Protein AF-A0A7S0HF11-F1 (afdb_monomer_lite)

Radius of gyration: 18.58 Å; chains: 1; bounding box: 59×32×48 Å

Foldseek 3Di:
DDDPPPDDPVPPDFQALWAWDKDADPPCNCVVCVDDDDDRIDTDTDDDDDDDDPVVDDPPDPPDQWFAFRDQWDDDDQKTWTWGQGPVRGTDIDIDGCVVPPVVQPVVSNVDDHGHD

Organism: NCBI:txid3032

pLDDT: mean 73.96, std 15.62, range [29.95, 92.56]

InterPro domains:
  IPR015324 Ribosomal protein Rsm22-like [PF09243] (17-116)
  IPR052571 Mitochondrial RNA Methyltransferase [PTHR13184] (15-117)

Sequence (117 aa):
VLKAQESEEASLWPRACTTPQRINAPPFYRTLKQNLRLRPYVDWKFSYMAFCFKSMVKGFDDSVNWGRVISNPQKRKGHVILSLCNSDGETEKRIVAKSHGEEFGYRYARKSEWGEL

Structure (mmCIF, N/CA/C/O backbone):
data_AF-A0A7S0HF11-F1
#
_entry.id   AF-A0A7S0HF11-F1
#
loop_
_atom_site.group_PDB
_atom_site.id
_atom_site.type_symbol
_atom_site.label_atom_id
_atom_site.label_alt_id
_atom_site.label_comp_id
_atom_site.label_asym_id
_atom_site.label_entity_id
_atom_site.label_seq_id
_atom_site.pdbx_PDB_ins_code
_atom_site.Cartn_x
_atom_site.Cartn_y
_atom_site.Cartn_z
_atom_site.occupancy
_atom_site.B_iso_or_equiv
_atom_site.auth_seq_id
_atom_site.auth_comp_id
_atom_site.auth_asym_id
_atom_site.auth_atom_id
_atom_site.pdbx_PDB_model_num
ATOM 1 N N . VAL A 1 1 ? -33.895 13.165 4.721 1.00 36.25 1 VAL A N 1
ATOM 2 C CA . VAL A 1 1 ? -32.988 12.587 3.701 1.00 36.25 1 VAL A CA 1
ATOM 3 C C . VAL A 1 1 ? -31.860 13.582 3.471 1.00 36.25 1 VAL A C 1
ATOM 5 O O . VAL A 1 1 ? -31.992 14.456 2.630 1.00 36.25 1 VAL A O 1
ATOM 8 N N . LEU A 1 2 ? -30.808 13.534 4.291 1.00 32.62 2 LEU A N 1
ATOM 9 C CA . LEU A 1 2 ? -29.636 14.400 4.130 1.00 32.62 2 LEU A CA 1
ATOM 10 C C . LEU A 1 2 ? -28.564 13.583 3.407 1.00 32.62 2 LEU A C 1
ATOM 12 O O . LEU A 1 2 ? -28.004 12.647 3.973 1.00 32.62 2 LEU A O 1
ATOM 16 N N . LYS A 1 3 ? -28.354 13.885 2.124 1.00 29.95 3 LYS A N 1
ATOM 17 C CA . LYS A 1 3 ? -27.185 13.417 1.378 1.00 29.95 3 LYS A CA 1
ATOM 18 C C . LYS A 1 3 ? -25.971 14.137 1.961 1.00 29.95 3 LYS A C 1
ATOM 20 O O . LYS A 1 3 ? -25.903 15.358 1.890 1.00 29.95 3 LYS A O 1
ATOM 25 N N . ALA A 1 4 ? -25.036 13.384 2.531 1.00 37.66 4 ALA A N 1
ATOM 26 C CA . ALA A 1 4 ? -23.704 13.889 2.821 1.00 37.66 4 ALA A CA 1
ATOM 27 C C . ALA A 1 4 ? -23.014 14.210 1.483 1.00 37.66 4 ALA A C 1
ATOM 29 O O . ALA A 1 4 ? -22.643 13.307 0.733 1.00 37.66 4 ALA A O 1
ATOM 30 N N . GLN A 1 5 ? -22.916 15.499 1.155 1.00 34.81 5 GLN A N 1
ATOM 31 C CA . GLN A 1 5 ? -21.949 16.014 0.190 1.00 34.81 5 GLN A CA 1
ATOM 32 C C . GLN A 1 5 ? -20.587 16.004 0.883 1.00 34.81 5 GLN A C 1
ATOM 34 O O . GLN A 1 5 ? -20.236 16.930 1.599 1.00 34.81 5 GLN A O 1
ATOM 39 N N . GLU A 1 6 ? -19.850 14.913 0.713 1.00 37.69 6 GLU A N 1
ATOM 40 C CA . GLU A 1 6 ? -18.500 14.722 1.254 1.00 37.69 6 GLU A CA 1
ATOM 41 C C . GLU A 1 6 ? -1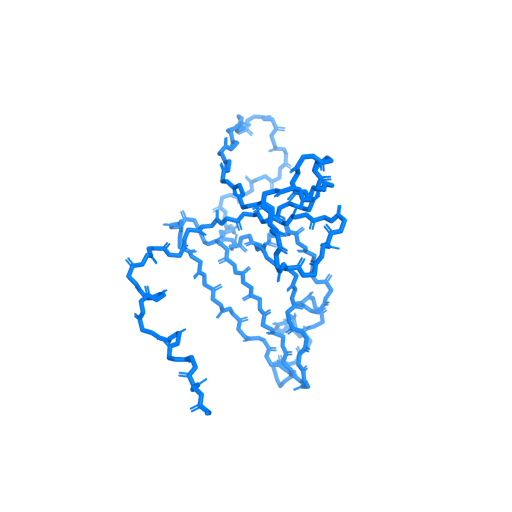7.509 14.542 0.088 1.00 37.69 6 GLU A C 1
ATOM 43 O O . GLU A 1 6 ? -16.715 13.605 0.069 1.00 37.69 6 GLU A O 1
ATOM 48 N N . SER A 1 7 ? -17.618 15.367 -0.965 1.00 40.56 7 SER A N 1
ATOM 49 C CA . SER A 1 7 ? -16.920 15.097 -2.235 1.00 40.56 7 SER A CA 1
ATOM 50 C C . SER A 1 7 ? -16.052 16.210 -2.820 1.00 40.56 7 SER A C 1
ATOM 52 O O . SER A 1 7 ? -15.444 15.952 -3.854 1.00 40.56 7 SER A O 1
ATOM 54 N N . GLU A 1 8 ? -15.910 17.385 -2.196 1.00 35.75 8 GLU A N 1
ATOM 55 C CA . GLU A 1 8 ? -15.087 18.465 -2.790 1.00 35.75 8 GLU A CA 1
ATOM 56 C C . GLU A 1 8 ? -13.962 19.016 -1.895 1.00 35.75 8 GLU A C 1
ATOM 58 O O . GLU A 1 8 ? -12.956 19.465 -2.425 1.00 35.75 8 GLU A O 1
ATOM 63 N N . GLU A 1 9 ? -14.003 18.874 -0.565 1.00 32.62 9 GLU A N 1
ATOM 64 C CA . GLU A 1 9 ? -12.879 19.317 0.296 1.00 32.62 9 GLU A CA 1
ATOM 65 C C . GLU A 1 9 ? -11.725 18.300 0.406 1.00 32.62 9 GLU A C 1
ATOM 67 O O . GLU A 1 9 ? -10.625 18.625 0.856 1.00 32.62 9 GLU A O 1
ATOM 72 N N . ALA A 1 10 ? -11.923 17.062 -0.058 1.00 43.69 10 ALA A N 1
ATOM 73 C CA . ALA A 1 10 ? -10.888 16.024 -0.047 1.00 43.69 10 ALA A CA 1
ATOM 74 C C . ALA A 1 10 ? -9.806 16.206 -1.137 1.00 43.69 10 ALA A C 1
ATOM 76 O O . ALA A 1 10 ? -8.890 15.383 -1.223 1.00 43.69 10 ALA A O 1
ATOM 77 N N . SER A 1 11 ? -9.914 17.233 -1.991 1.00 44.47 11 SER A N 1
ATOM 78 C CA . SER A 1 11 ? -8.991 17.497 -3.106 1.00 44.47 11 SER A CA 1
ATOM 79 C C . SER A 1 11 ? -7.902 18.534 -2.811 1.00 44.47 11 SER A C 1
ATOM 81 O O . SER A 1 11 ? -6.981 18.651 -3.612 1.00 44.47 11 SER A O 1
ATOM 83 N N . LEU A 1 12 ? -7.984 19.274 -1.698 1.00 42.78 12 LEU A N 1
ATOM 84 C CA . LEU A 1 12 ? -7.051 20.369 -1.372 1.00 42.78 12 LEU A CA 1
ATOM 85 C C . LEU A 1 12 ? -5.916 19.976 -0.418 1.00 42.78 12 LEU A C 1
ATOM 87 O O . LEU A 1 12 ? -4.974 20.742 -0.234 1.00 42.78 12 LEU A O 1
ATOM 91 N N . TRP A 1 13 ? -5.971 18.779 0.167 1.00 50.50 13 TRP A N 1
ATOM 92 C CA . 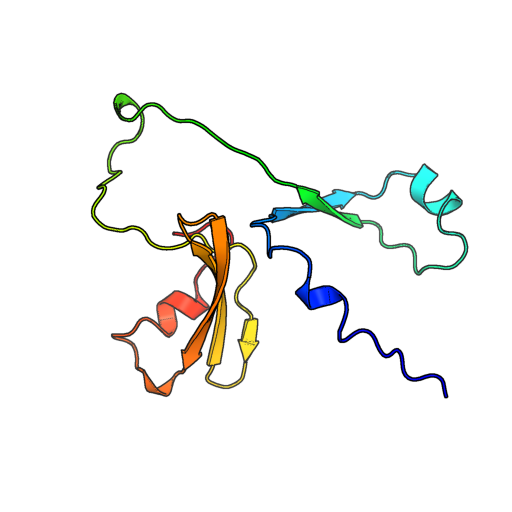TRP A 1 13 ? -4.853 18.241 0.936 1.00 50.50 13 TRP A CA 1
ATOM 93 C C . TRP A 1 13 ? -3.949 17.436 0.000 1.00 50.50 13 TRP A C 1
ATOM 95 O O . TRP A 1 13 ? -4.463 16.549 -0.694 1.00 50.50 13 TRP A O 1
ATOM 105 N N . PRO A 1 14 ? -2.623 17.685 -0.024 1.00 55.12 14 PRO A N 1
ATOM 106 C CA . PRO A 1 14 ? -1.709 16.815 -0.749 1.00 55.12 14 PRO A CA 1
ATOM 107 C C . PRO A 1 14 ? -1.942 15.385 -0.264 1.00 55.12 14 PRO A C 1
ATOM 109 O O . PRO A 1 14 ? -2.058 15.135 0.942 1.00 55.12 14 PRO A O 1
ATOM 112 N N . ARG A 1 15 ? -2.085 14.443 -1.202 1.00 67.56 15 ARG A N 1
ATOM 113 C CA . ARG A 1 15 ? -2.282 13.028 -0.875 1.00 67.56 15 ARG A CA 1
ATOM 114 C C . ARG A 1 15 ? -0.978 12.469 -0.319 1.00 67.56 15 ARG A C 1
ATOM 116 O O . ARG A 1 15 ? -0.214 11.824 -1.030 1.00 67.56 15 ARG A O 1
ATOM 123 N N . ALA A 1 16 ? -0.742 12.752 0.955 1.00 69.38 16 ALA A N 1
ATOM 124 C CA . ALA A 1 16 ? 0.431 12.310 1.673 1.00 69.38 16 ALA A CA 1
ATOM 125 C C . ALA A 1 16 ? 0.453 10.782 1.738 1.00 69.38 16 ALA A C 1
ATOM 127 O O . ALA A 1 16 ? -0.561 10.144 2.060 1.00 69.38 16 ALA A O 1
ATOM 128 N N . CYS A 1 17 ? 1.627 10.209 1.478 1.00 75.56 17 CYS A N 1
ATOM 129 C CA . CYS A 1 17 ? 1.884 8.794 1.678 1.00 75.56 17 CYS A CA 1
ATOM 130 C C . CYS A 1 17 ? 1.778 8.459 3.171 1.00 75.56 17 CYS A C 1
ATOM 132 O O . CYS A 1 17 ? 2.733 8.591 3.935 1.00 75.56 17 CYS A O 1
ATOM 134 N N . THR A 1 18 ? 0.582 8.063 3.602 1.00 78.06 18 THR A N 1
ATOM 135 C CA . THR A 1 18 ? 0.291 7.708 4.993 1.00 78.06 18 THR A CA 1
ATOM 136 C C . THR A 1 18 ? -0.031 6.235 5.095 1.00 78.06 18 THR A C 1
ATOM 138 O O . THR A 1 18 ? -0.838 5.701 4.337 1.00 78.06 18 THR A O 1
ATOM 141 N N . THR A 1 19 ? 0.575 5.574 6.072 1.00 74.88 19 THR A N 1
ATOM 142 C CA . THR A 1 19 ? 0.322 4.167 6.358 1.00 74.88 19 THR A CA 1
ATOM 143 C C . THR A 1 19 ? -0.638 4.053 7.539 1.00 74.88 19 THR A C 1
ATOM 145 O O . THR A 1 19 ? -0.291 4.495 8.642 1.00 74.88 19 THR A O 1
ATOM 148 N N . PRO A 1 20 ? -1.849 3.497 7.354 1.00 75.81 20 PRO A N 1
ATOM 149 C CA . PRO A 1 20 ? -2.744 3.232 8.466 1.00 75.81 20 PRO A CA 1
ATOM 150 C C . PRO A 1 20 ? -2.281 1.985 9.228 1.00 75.81 20 PRO A C 1
ATOM 152 O O . PRO A 1 20 ? -2.183 0.904 8.652 1.00 75.81 20 PRO A O 1
ATOM 155 N N . GLN A 1 21 ? -2.048 2.113 10.532 1.00 81.88 21 GLN A N 1
ATOM 156 C CA . GLN A 1 21 ? -1.816 0.978 11.418 1.00 81.88 21 GLN A CA 1
ATOM 157 C C . GLN A 1 21 ? -3.031 0.767 12.315 1.00 81.88 21 GLN A C 1
ATOM 159 O O . GLN A 1 21 ? -3.553 1.703 12.926 1.00 81.88 21 GLN A O 1
ATOM 164 N N . ARG A 1 22 ? -3.478 -0.486 12.407 1.00 84.06 22 ARG A N 1
ATOM 165 C CA . ARG A 1 22 ? -4.574 -0.874 13.288 1.00 84.06 22 ARG A CA 1
ATOM 166 C C . ARG A 1 22 ? -4.064 -1.040 14.713 1.00 84.06 22 ARG A C 1
ATOM 168 O O . ARG A 1 22 ? -3.241 -1.912 14.976 1.00 84.06 22 ARG A O 1
ATOM 175 N N . ILE A 1 23 ? -4.590 -0.232 15.626 1.00 86.12 23 ILE A N 1
ATOM 176 C CA . ILE A 1 23 ? -4.247 -0.263 17.049 1.00 86.12 23 ILE A CA 1
ATOM 177 C C . ILE A 1 23 ? -5.512 -0.579 17.845 1.00 86.12 23 ILE A C 1
ATOM 179 O O . ILE A 1 23 ? -6.611 -0.155 17.481 1.00 86.12 23 ILE A O 1
ATOM 183 N N . ASN A 1 24 ? -5.377 -1.329 18.93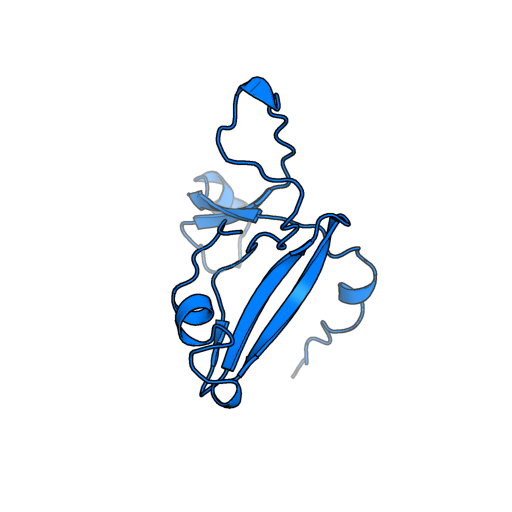8 1.00 85.94 24 ASN A N 1
ATOM 184 C CA . ASN A 1 24 ? -6.487 -1.555 19.859 1.00 85.94 24 ASN A CA 1
ATOM 185 C C . ASN A 1 24 ? -6.939 -0.229 20.480 1.00 85.94 24 ASN A C 1
ATOM 187 O O . ASN A 1 24 ? -6.124 0.560 20.959 1.00 85.94 24 ASN A O 1
ATOM 191 N N . ALA A 1 25 ? -8.247 0.016 20.472 1.00 81.75 25 ALA A N 1
ATOM 192 C CA . ALA A 1 25 ? -8.816 1.218 21.057 1.00 81.75 25 ALA A CA 1
ATOM 1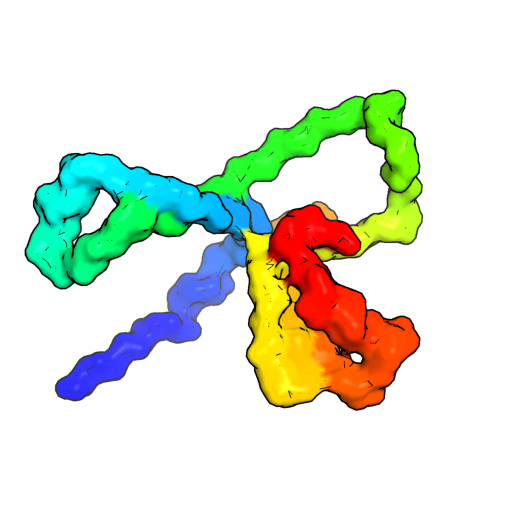93 C C . ALA A 1 25 ? -8.585 1.193 22.579 1.00 81.75 25 ALA A C 1
ATOM 195 O O . ALA A 1 25 ? -9.013 0.236 23.235 1.00 81.75 25 ALA A O 1
ATOM 196 N N . PRO A 1 26 ? -7.936 2.216 23.165 1.00 77.25 26 PRO A N 1
ATOM 197 C CA . PRO A 1 26 ? -7.722 2.240 24.602 1.00 77.25 26 PRO A CA 1
ATOM 198 C C . PRO A 1 26 ? -9.069 2.354 25.344 1.00 77.25 26 PRO A C 1
ATOM 200 O O . PRO A 1 26 ? -10.021 2.920 24.798 1.00 77.25 26 PRO A O 1
ATOM 203 N N . PRO A 1 27 ? -9.184 1.854 26.590 1.00 76.00 27 PRO A N 1
ATOM 204 C CA . PRO A 1 27 ? -10.464 1.778 27.305 1.00 76.00 27 PRO A CA 1
ATOM 205 C C . PRO A 1 27 ? -11.206 3.120 27.410 1.00 76.00 27 PRO A C 1
ATOM 207 O O . PRO A 1 27 ? -12.426 3.160 27.259 1.00 76.00 27 PRO A O 1
ATOM 210 N N . PHE A 1 28 ? -10.469 4.226 27.577 1.00 80.00 28 PHE A N 1
ATOM 211 C CA . PHE A 1 28 ? -11.027 5.582 27.676 1.00 80.00 28 PHE A CA 1
ATOM 212 C C . PHE A 1 28 ? -11.667 6.083 26.370 1.00 80.00 28 PHE A C 1
ATOM 214 O O . PHE A 1 28 ? -12.519 6.970 26.387 1.00 80.00 28 PHE A O 1
ATOM 221 N N . TYR A 1 29 ? -11.291 5.506 25.224 1.00 74.56 29 TYR A N 1
ATOM 222 C CA . TYR A 1 29 ? -11.808 5.898 23.913 1.00 74.56 29 TYR A CA 1
ATOM 223 C C . TYR A 1 29 ? -13.315 5.623 23.787 1.00 74.56 29 TYR A C 1
ATOM 225 O O . TYR A 1 29 ? -14.008 6.289 23.017 1.00 74.56 29 TYR A O 1
ATOM 233 N N . ARG A 1 30 ? -13.836 4.675 24.585 1.00 68.06 30 ARG A N 1
ATOM 234 C CA . ARG A 1 30 ? -15.271 4.368 24.669 1.00 68.06 30 ARG A CA 1
ATOM 235 C C . ARG A 1 30 ? -16.076 5.516 25.273 1.00 68.06 30 ARG A C 1
ATOM 237 O O . ARG A 1 30 ? -17.182 5.774 24.819 1.00 68.06 30 ARG A O 1
ATOM 244 N N . THR A 1 31 ? -15.505 6.219 26.250 1.00 73.56 31 THR A N 1
ATOM 245 C CA . THR A 1 31 ? -16.160 7.332 26.952 1.00 73.56 31 THR A CA 1
ATOM 246 C C . THR A 1 31 ? -16.223 8.592 26.087 1.00 73.56 31 THR A C 1
ATOM 248 O O . THR A 1 31 ? -17.196 9.337 26.154 1.00 73.56 31 THR A O 1
ATOM 251 N N . LEU A 1 32 ? -15.203 8.817 25.249 1.00 72.81 32 LEU A N 1
ATOM 252 C CA . LEU A 1 32 ? -15.101 10.006 24.394 1.00 72.81 32 LEU A CA 1
ATOM 253 C C . LEU A 1 32 ? -16.053 9.974 23.190 1.00 72.81 32 LEU A C 1
ATOM 255 O O . LEU A 1 32 ? -16.526 11.018 22.751 1.00 72.81 32 LEU A O 1
ATOM 259 N N . LYS A 1 33 ? -16.348 8.792 22.636 1.00 70.06 33 LYS A N 1
ATOM 260 C CA . LYS A 1 33 ? -17.247 8.644 21.480 1.00 70.06 33 LYS A CA 1
ATOM 261 C C . LYS A 1 33 ? -18.606 8.105 21.917 1.00 70.06 33 LYS A C 1
ATOM 263 O O . LYS A 1 33 ? -18.928 6.949 21.669 1.00 70.06 33 LYS A O 1
ATOM 268 N N . GLN A 1 34 ? -19.416 8.970 22.522 1.00 58.31 34 GLN A N 1
ATOM 269 C CA . GLN A 1 34 ? -20.698 8.609 23.144 1.00 58.31 34 GLN A CA 1
ATOM 270 C C . GLN A 1 34 ? -21.774 8.064 22.176 1.00 58.31 34 GLN A C 1
ATOM 272 O O . GLN A 1 34 ? -22.765 7.523 22.643 1.00 58.31 34 GLN A O 1
ATOM 277 N N . ASN A 1 35 ? -21.590 8.143 20.848 1.00 57.09 35 ASN A N 1
ATOM 278 C CA . ASN A 1 35 ? -22.627 7.787 19.859 1.00 57.09 35 ASN A CA 1
ATOM 279 C C . ASN A 1 35 ? -22.125 7.020 18.617 1.00 57.09 35 ASN A C 1
ATOM 281 O O . ASN A 1 35 ? -22.802 6.975 17.592 1.00 57.09 35 ASN A O 1
ATOM 285 N N . LEU A 1 36 ? -20.936 6.412 18.661 1.00 61.31 36 LEU A N 1
ATOM 286 C CA . LEU A 1 36 ? -20.398 5.640 17.532 1.00 61.31 36 LEU A CA 1
ATOM 287 C C . LEU A 1 36 ? -20.266 4.167 17.913 1.00 61.31 36 LEU A C 1
ATOM 289 O O . LEU A 1 36 ? -19.815 3.856 19.011 1.00 61.31 36 LEU A O 1
ATOM 293 N N . ARG A 1 37 ? -20.623 3.257 16.987 1.00 60.00 37 ARG A N 1
ATOM 294 C CA . ARG A 1 37 ? -20.371 1.810 17.124 1.00 60.00 37 ARG A CA 1
ATOM 295 C C . ARG A 1 37 ? -18.922 1.611 17.570 1.00 60.00 37 ARG A C 1
ATOM 297 O O . ARG A 1 37 ? -18.002 1.850 16.785 1.00 60.00 37 ARG A O 1
ATOM 304 N N . LEU A 1 38 ? -18.740 1.212 18.828 1.00 66.19 38 LEU A N 1
ATOM 305 C CA . LEU A 1 38 ? -17.432 1.045 19.446 1.00 66.19 38 LEU A CA 1
ATOM 306 C C . LEU A 1 38 ? -16.688 -0.063 18.708 1.00 66.19 38 LEU A C 1
ATOM 308 O O . LEU A 1 38 ? -16.967 -1.248 18.884 1.00 66.19 38 LEU A O 1
ATOM 312 N N . ARG A 1 39 ? -15.751 0.324 17.843 1.00 69.56 39 ARG A N 1
ATOM 313 C CA . ARG A 1 39 ? -14.812 -0.630 17.264 1.00 69.56 39 ARG A CA 1
ATOM 314 C C . ARG A 1 39 ? -13.750 -0.940 18.324 1.00 69.56 39 ARG A C 1
ATOM 316 O O . ARG A 1 39 ? -13.260 -0.007 18.959 1.00 69.56 39 ARG A O 1
ATOM 323 N N . PRO A 1 40 ? -13.361 -2.214 18.512 1.00 76.19 40 PRO A N 1
ATOM 324 C CA . PRO A 1 40 ? -12.275 -2.569 19.427 1.00 76.19 40 PRO A CA 1
ATOM 325 C C . PRO A 1 40 ? -10.909 -2.089 18.919 1.00 76.19 40 PRO A C 1
ATOM 327 O O . PRO A 1 40 ? -9.928 -2.143 19.652 1.00 76.19 40 PRO A O 1
ATOM 330 N N . TYR A 1 41 ? -10.848 -1.596 17.682 1.00 80.38 41 TYR A N 1
ATOM 331 C CA . TYR A 1 41 ? -9.659 -1.061 17.047 1.00 80.38 41 TYR A CA 1
ATOM 332 C C . TYR A 1 41 ? -9.929 0.308 16.419 1.00 80.38 41 TYR A C 1
ATOM 334 O O . TYR A 1 41 ? -11.050 0.611 15.998 1.00 80.38 41 TYR A O 1
ATOM 342 N N . VAL A 1 42 ? -8.874 1.108 16.314 1.00 80.31 42 VAL A N 1
ATOM 343 C CA . VAL A 1 42 ? -8.834 2.352 15.546 1.00 80.31 42 VAL A CA 1
ATOM 344 C C . VAL A 1 42 ? -7.674 2.246 14.565 1.00 80.31 42 VAL A C 1
ATOM 346 O O . VAL A 1 42 ? -6.587 1.804 14.930 1.00 80.31 42 VAL A O 1
ATOM 349 N N . ASP A 1 43 ? -7.905 2.645 13.319 1.00 81.25 43 ASP A N 1
ATOM 350 C CA . ASP A 1 43 ? -6.834 2.761 12.335 1.00 81.25 43 ASP A CA 1
ATOM 351 C C . ASP A 1 43 ? -6.220 4.167 12.485 1.00 81.25 43 ASP A C 1
ATOM 353 O O . ASP A 1 43 ? -6.887 5.174 12.231 1.00 81.25 43 ASP A O 1
ATOM 357 N N . TRP A 1 44 ? -4.980 4.247 12.969 1.00 79.25 44 TRP A N 1
ATOM 358 C CA . TRP A 1 44 ? -4.222 5.499 13.066 1.00 79.25 44 TRP A CA 1
ATOM 359 C C . TRP A 1 44 ? -3.361 5.668 11.824 1.00 79.25 44 TRP A C 1
ATOM 361 O O . TRP A 1 44 ? -2.698 4.730 11.392 1.00 79.25 44 TRP A O 1
ATOM 371 N N . LYS A 1 45 ? -3.373 6.866 11.241 1.00 79.62 45 LYS A N 1
ATOM 372 C CA . LYS A 1 45 ? -2.533 7.196 10.090 1.00 79.62 45 LYS A CA 1
ATOM 373 C C . LYS A 1 45 ? -1.204 7.728 10.602 1.00 79.62 45 LYS A C 1
ATOM 375 O O . LYS A 1 45 ? -1.182 8.765 11.257 1.00 79.62 45 LYS A O 1
ATOM 380 N N . PHE A 1 46 ? -0.125 7.025 10.287 1.00 76.62 46 PHE A N 1
ATOM 381 C CA . PHE A 1 46 ? 1.231 7.469 10.580 1.00 76.62 46 PHE A CA 1
ATOM 382 C C . PHE A 1 46 ? 1.962 7.815 9.285 1.00 76.62 46 PHE A C 1
ATOM 384 O O . PHE A 1 46 ? 1.691 7.245 8.225 1.00 76.62 46 PHE A O 1
ATOM 391 N N . SER A 1 47 ? 2.908 8.738 9.395 1.00 76.81 47 SER A N 1
ATOM 392 C CA . SER A 1 47 ? 3.923 9.023 8.387 1.00 76.81 47 SER A CA 1
ATOM 393 C C . SER A 1 47 ? 5.278 8.911 9.071 1.00 76.81 47 SER A C 1
ATOM 395 O O . SER A 1 47 ? 5.511 9.580 10.077 1.00 76.81 47 SER A O 1
ATOM 397 N N . TYR A 1 48 ? 6.156 8.062 8.553 1.00 75.81 48 TYR A N 1
ATOM 398 C CA . TYR A 1 48 ? 7.512 7.906 9.063 1.00 75.81 48 TYR A CA 1
ATOM 399 C C . TYR A 1 48 ? 8.507 8.031 7.914 1.00 75.81 48 TYR A C 1
ATOM 401 O O . TYR A 1 48 ? 8.203 7.681 6.775 1.00 75.81 48 TYR A O 1
ATOM 409 N N . MET A 1 49 ? 9.701 8.520 8.230 1.00 75.06 49 MET A N 1
ATOM 410 C CA . MET A 1 49 ? 10.831 8.559 7.313 1.00 75.06 49 MET A CA 1
ATOM 411 C C . MET A 1 49 ? 11.941 7.711 7.922 1.00 75.06 49 MET A C 1
ATOM 413 O O . MET A 1 49 ? 12.394 7.980 9.033 1.00 75.06 49 MET A O 1
ATOM 417 N N . ALA A 1 50 ? 12.333 6.656 7.218 1.00 78.31 50 ALA A N 1
ATOM 418 C CA . ALA A 1 50 ? 13.429 5.793 7.625 1.00 78.31 50 ALA A CA 1
ATOM 419 C C . ALA A 1 50 ? 14.628 6.069 6.718 1.00 78.31 50 ALA A C 1
ATOM 421 O O . ALA A 1 50 ? 14.513 5.998 5.496 1.00 78.31 50 ALA A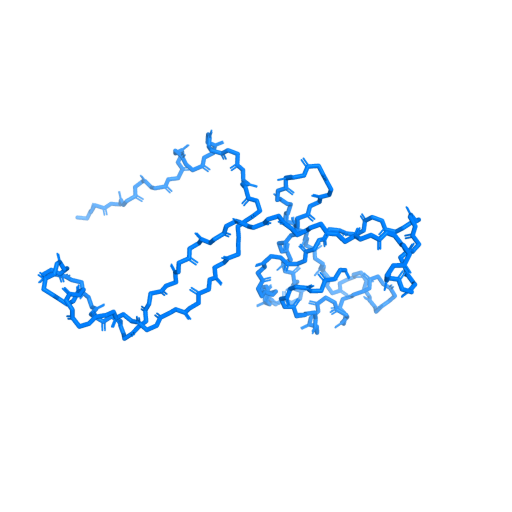 O 1
ATOM 422 N N . PHE A 1 51 ? 15.771 6.380 7.322 1.00 79.75 51 PHE A N 1
ATOM 423 C CA . PHE A 1 51 ? 17.036 6.520 6.614 1.00 79.75 51 PHE A CA 1
ATOM 424 C C . PHE A 1 51 ? 17.832 5.226 6.764 1.00 79.75 51 PHE A C 1
ATOM 426 O O . PHE A 1 51 ? 17.955 4.689 7.865 1.00 79.75 51 PHE A O 1
ATOM 433 N N . CYS A 1 52 ? 18.402 4.740 5.666 1.00 75.44 52 CYS A N 1
ATOM 434 C CA . CYS A 1 52 ? 19.356 3.638 5.686 1.00 75.44 52 CYS A CA 1
ATOM 435 C C . CYS A 1 52 ? 20.618 4.046 4.934 1.00 75.44 52 CYS A C 1
ATOM 437 O O . CYS A 1 52 ? 20.557 4.728 3.912 1.00 75.44 52 CYS A O 1
ATOM 439 N N . PHE A 1 53 ? 21.773 3.609 5.434 1.00 79.50 53 PHE A N 1
ATOM 440 C CA . PHE A 1 53 ? 23.027 3.781 4.713 1.00 79.50 53 PHE A CA 1
ATOM 441 C C . PHE A 1 53 ? 23.061 2.842 3.506 1.00 79.50 53 PHE A C 1
ATOM 443 O O . PHE A 1 53 ? 22.742 1.659 3.628 1.00 79.50 53 PHE A O 1
ATOM 450 N N . LYS A 1 54 ? 23.507 3.352 2.351 1.00 72.62 54 LYS A N 1
ATOM 451 C CA . LYS A 1 54 ? 23.623 2.572 1.104 1.00 72.62 54 LYS A CA 1
ATOM 452 C C . LYS A 1 54 ? 24.498 1.323 1.276 1.00 72.62 54 LYS A C 1
ATOM 454 O O . LYS A 1 54 ? 24.221 0.293 0.677 1.00 72.62 54 LYS A O 1
ATOM 459 N N . SER A 1 55 ? 25.498 1.378 2.157 1.00 81.69 55 SER A N 1
ATOM 460 C CA . SER A 1 55 ? 26.362 0.238 2.493 1.00 81.69 55 SER A CA 1
ATOM 461 C C . SER A 1 55 ? 25.647 -0.903 3.234 1.00 81.69 55 SER A C 1
ATOM 463 O O . SER A 1 55 ? 26.165 -2.017 3.267 1.00 81.69 55 SER A O 1
ATOM 465 N N . MET A 1 56 ? 24.476 -0.648 3.827 1.00 75.50 56 MET A N 1
ATOM 466 C CA . MET A 1 56 ? 23.737 -1.608 4.654 1.00 75.50 56 MET A CA 1
ATOM 467 C C . MET A 1 56 ? 22.718 -2.433 3.853 1.00 75.50 56 MET A C 1
ATOM 469 O O . MET A 1 56 ? 22.344 -3.523 4.284 1.00 75.50 56 MET A O 1
ATOM 473 N N . VAL A 1 57 ? 22.280 -1.951 2.685 1.00 71.81 57 VAL A N 1
ATOM 474 C CA . VAL A 1 57 ? 21.230 -2.595 1.881 1.00 71.81 57 VAL A CA 1
ATOM 475 C C . VAL A 1 57 ? 21.852 -3.256 0.653 1.00 71.81 57 VAL A C 1
ATOM 477 O O . VAL A 1 57 ? 22.185 -2.600 -0.331 1.00 71.81 57 VAL A O 1
ATOM 480 N N . LYS A 1 58 ? 22.008 -4.582 0.697 1.00 71.25 58 LYS A N 1
ATOM 481 C CA . LYS A 1 58 ? 22.396 -5.365 -0.485 1.00 71.25 58 LYS A CA 1
ATOM 482 C C . LYS A 1 58 ? 21.201 -5.450 -1.442 1.00 71.25 58 LYS A C 1
ATOM 484 O O . LYS A 1 58 ? 20.154 -5.949 -1.043 1.00 71.25 58 LYS A O 1
ATOM 489 N N . GLY A 1 59 ? 21.370 -4.991 -2.684 1.00 65.06 59 GLY A N 1
ATOM 490 C CA . GLY A 1 59 ? 20.350 -5.088 -3.740 1.00 65.06 59 GLY A CA 1
ATOM 491 C C . GLY A 1 59 ? 19.489 -3.840 -3.956 1.00 65.06 59 GLY A C 1
ATOM 492 O O . GLY A 1 59 ? 18.449 -3.938 -4.599 1.00 65.06 59 GLY A O 1
ATOM 493 N N . PHE A 1 60 ? 19.892 -2.677 -3.434 1.00 63.91 60 PHE A N 1
ATOM 494 C CA . PHE A 1 60 ? 19.263 -1.405 -3.796 1.00 63.91 60 PHE A CA 1
ATOM 495 C C . PHE A 1 60 ? 19.889 -0.881 -5.098 1.00 63.91 60 PHE A C 1
ATOM 497 O O . PHE A 1 60 ? 20.851 -0.113 -5.060 1.00 63.91 60 PHE A O 1
ATOM 504 N N . ASP A 1 61 ? 19.396 -1.360 -6.241 1.00 64.88 61 ASP A N 1
ATOM 505 C CA . ASP A 1 61 ? 19.730 -0.774 -7.540 1.00 64.88 61 ASP A CA 1
ATOM 506 C C . ASP A 1 61 ? 18.881 0.484 -7.757 1.00 64.88 61 ASP A C 1
ATOM 508 O O . ASP A 1 61 ? 17.652 0.440 -7.715 1.00 64.88 61 ASP A O 1
ATOM 512 N N . ASP A 1 62 ? 19.542 1.611 -8.029 1.00 59.81 62 ASP A N 1
ATOM 513 C CA . ASP A 1 62 ? 18.914 2.923 -8.260 1.00 59.81 62 ASP A CA 1
ATOM 514 C C . ASP A 1 62 ? 18.037 2.953 -9.543 1.00 59.81 62 ASP A C 1
ATOM 516 O O . ASP A 1 62 ? 17.440 3.975 -9.878 1.00 59.81 62 ASP A O 1
ATOM 520 N N . SER A 1 63 ? 17.974 1.847 -10.295 1.00 55.47 63 SER A N 1
ATOM 521 C CA . SER A 1 63 ? 17.379 1.756 -11.634 1.00 55.47 63 SER A CA 1
ATOM 522 C C . SER A 1 63 ? 15.875 1.484 -11.644 1.00 55.47 63 SER A C 1
ATOM 524 O O . SER A 1 63 ? 15.248 1.587 -12.700 1.00 55.47 63 SER A O 1
ATOM 526 N N . VAL A 1 64 ? 15.272 1.166 -10.496 1.00 55.91 64 VAL A N 1
ATOM 527 C CA . VAL A 1 64 ? 13.859 0.795 -10.427 1.00 55.91 64 VAL A CA 1
ATOM 528 C C . VAL A 1 64 ? 13.150 1.553 -9.313 1.00 55.91 64 VAL A C 1
ATOM 530 O O . VAL A 1 64 ? 12.988 1.093 -8.186 1.00 55.91 64 VAL A O 1
ATOM 533 N N . ASN A 1 65 ? 12.699 2.753 -9.657 1.00 62.06 65 ASN A N 1
ATOM 534 C CA . ASN A 1 65 ? 11.943 3.620 -8.768 1.00 62.06 65 ASN A CA 1
ATOM 535 C C . ASN A 1 65 ? 10.445 3.263 -8.821 1.00 62.06 65 ASN A C 1
ATOM 537 O O . ASN A 1 65 ? 9.621 4.031 -9.320 1.00 62.06 65 ASN A O 1
ATOM 541 N N . TRP A 1 66 ? 10.094 2.041 -8.406 1.00 69.00 66 TRP A N 1
ATOM 542 C CA . TRP A 1 66 ? 8.689 1.658 -8.269 1.00 69.00 66 TRP A CA 1
ATOM 543 C C . TRP A 1 66 ? 8.100 2.254 -6.992 1.00 69.00 66 TRP A C 1
ATOM 545 O O . TRP A 1 66 ? 8.723 2.260 -5.928 1.00 69.00 66 TRP A O 1
ATOM 555 N N . GLY A 1 67 ? 6.891 2.800 -7.117 1.00 81.31 67 GLY A N 1
ATOM 556 C CA . GLY A 1 67 ? 6.189 3.379 -5.985 1.00 81.31 67 GLY A CA 1
ATOM 557 C C . GLY A 1 67 ? 5.710 2.303 -5.010 1.00 81.31 67 GLY A C 1
ATOM 558 O O . GLY A 1 67 ? 5.113 1.312 -5.417 1.00 81.31 67 GLY A O 1
ATOM 559 N N . ARG A 1 68 ? 5.910 2.516 -3.706 1.00 85.38 68 ARG A N 1
ATOM 560 C CA . ARG A 1 68 ? 5.551 1.544 -2.660 1.00 85.38 68 ARG A CA 1
ATOM 561 C C . ARG A 1 68 ? 4.038 1.409 -2.503 1.00 85.38 68 ARG A C 1
ATOM 563 O O . ARG A 1 68 ? 3.331 2.411 -2.424 1.00 85.38 68 ARG A O 1
ATOM 570 N N . VAL A 1 69 ? 3.527 0.194 -2.328 1.00 88.19 69 VAL A N 1
ATOM 571 C CA . VAL A 1 69 ? 2.096 -0.055 -2.092 1.00 88.19 69 VAL A CA 1
ATOM 572 C C . VAL A 1 69 ? 1.671 0.426 -0.692 1.00 88.19 69 VAL A C 1
ATOM 574 O O . VAL A 1 69 ? 2.043 -0.163 0.323 1.00 88.19 69 VAL A O 1
ATOM 577 N N . ILE A 1 70 ? 0.838 1.474 -0.618 1.00 86.69 70 ILE A N 1
ATOM 578 C CA . ILE A 1 70 ? 0.399 2.109 0.648 1.00 86.69 70 ILE A CA 1
ATOM 579 C C . ILE A 1 70 ? -0.819 1.408 1.270 1.00 86.69 70 ILE A C 1
ATOM 581 O O . ILE A 1 70 ? -1.055 1.494 2.475 1.00 86.69 70 ILE A O 1
ATOM 585 N N . SER A 1 71 ? -1.616 0.705 0.467 1.00 84.44 71 SER A N 1
ATOM 586 C CA . SER A 1 71 ? -2.853 0.060 0.919 1.00 84.44 71 SER A CA 1
ATOM 587 C C . SER A 1 71 ? -3.068 -1.272 0.224 1.00 84.44 71 SER A C 1
ATOM 589 O O . SER A 1 71 ? -2.707 -1.404 -0.944 1.00 84.44 71 SER A O 1
ATOM 591 N N . ASN A 1 72 ? -3.766 -2.205 0.875 1.00 87.62 72 ASN A N 1
ATOM 592 C CA . ASN A 1 72 ? -4.131 -3.474 0.250 1.00 87.62 72 ASN A CA 1
ATOM 593 C C . ASN A 1 72 ? -4.819 -3.262 -1.117 1.00 87.62 72 ASN A C 1
ATOM 595 O O . ASN A 1 72 ? -5.740 -2.433 -1.216 1.00 87.62 72 ASN A O 1
ATOM 599 N N . PRO A 1 73 ? -4.433 -4.036 -2.149 1.00 90.69 73 PRO A N 1
ATOM 600 C CA . PRO A 1 73 ? -5.007 -3.919 -3.483 1.00 90.69 73 PRO A CA 1
ATOM 601 C C . PRO A 1 73 ? -6.520 -4.109 -3.472 1.00 90.69 73 PRO A C 1
ATOM 603 O O . PRO A 1 73 ? -7.043 -5.104 -2.958 1.00 90.69 73 PRO A O 1
ATOM 606 N N . GLN A 1 74 ? -7.243 -3.184 -4.097 1.00 90.31 74 GLN A N 1
ATOM 607 C CA . GLN A 1 74 ? -8.693 -3.285 -4.218 1.00 90.31 74 GLN A CA 1
ATOM 608 C C . GLN A 1 74 ? -9.040 -4.163 -5.420 1.00 90.31 74 GLN A C 1
ATOM 610 O O . GLN A 1 74 ? -8.897 -3.764 -6.578 1.00 90.31 74 GLN A O 1
ATOM 615 N N . LYS A 1 75 ? -9.502 -5.382 -5.137 1.00 90.56 75 LYS A N 1
ATOM 616 C CA . LYS A 1 75 ? -9.858 -6.386 -6.146 1.00 90.56 75 LYS A CA 1
ATOM 617 C C . LYS A 1 75 ? -11.284 -6.136 -6.639 1.00 90.56 75 LYS A C 1
ATOM 619 O O . LYS A 1 75 ? -12.246 -6.336 -5.905 1.00 90.56 75 LYS A O 1
ATOM 624 N N . ARG A 1 76 ? -11.427 -5.729 -7.900 1.00 89.44 76 ARG A N 1
ATOM 625 C CA . ARG A 1 76 ? -12.708 -5.620 -8.615 1.00 89.44 76 ARG A CA 1
ATOM 626 C C . ARG A 1 76 ? -12.805 -6.700 -9.696 1.00 89.44 76 ARG A C 1
ATOM 628 O O . ARG A 1 76 ? -11.833 -7.402 -9.990 1.00 89.44 76 ARG A O 1
ATOM 635 N N . LYS A 1 77 ? -13.989 -6.868 -10.294 1.00 87.81 77 LYS A N 1
ATOM 636 C CA . LYS A 1 77 ? -14.191 -7.815 -11.404 1.00 87.81 77 LYS A CA 1
ATOM 637 C C . LYS A 1 77 ? -13.273 -7.431 -12.568 1.00 87.81 77 LYS A C 1
ATOM 639 O O . LYS A 1 77 ? -13.498 -6.415 -13.205 1.00 87.81 77 LYS A O 1
ATOM 644 N N . GLY A 1 78 ? -12.215 -8.209 -12.799 1.00 87.44 78 GLY A N 1
ATOM 645 C CA . GLY A 1 78 ? -11.267 -7.969 -13.892 1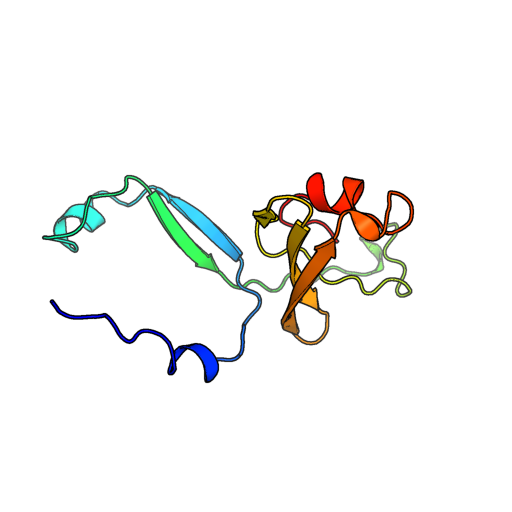.00 87.44 78 GLY A CA 1
ATOM 646 C C . GLY A 1 78 ? -10.322 -6.775 -13.712 1.00 87.44 78 GLY A C 1
ATOM 647 O O . GLY A 1 78 ? -9.511 -6.545 -14.595 1.00 87.44 78 GLY A O 1
ATOM 648 N N . HIS A 1 79 ? -10.353 -6.066 -12.580 1.00 92.00 79 HIS A N 1
ATOM 649 C CA . HIS A 1 79 ? -9.468 -4.925 -12.317 1.00 92.00 79 HIS A CA 1
ATOM 650 C C . HIS A 1 79 ? -8.877 -5.005 -10.915 1.00 92.00 79 HIS A C 1
ATOM 652 O O . HIS A 1 79 ? -9.544 -5.433 -9.971 1.00 92.00 79 HIS A O 1
ATOM 658 N N . VAL A 1 80 ? -7.635 -4.568 -10.775 1.00 92.56 80 VAL A N 1
ATOM 659 C CA . VAL A 1 80 ? -6.990 -4.339 -9.486 1.00 92.56 80 VAL A CA 1
ATOM 660 C C . VAL A 1 80 ? -6.613 -2.875 -9.410 1.00 92.56 80 VAL A C 1
ATOM 662 O O . VAL A 1 80 ? -5.999 -2.355 -10.335 1.00 92.56 80 VAL A O 1
ATOM 665 N N . ILE A 1 81 ? -7.003 -2.214 -8.325 1.00 91.56 81 ILE A N 1
ATOM 666 C CA . ILE A 1 81 ? -6.610 -0.832 -8.058 1.00 91.56 81 ILE A CA 1
ATOM 667 C C . ILE A 1 81 ? -5.555 -0.865 -6.956 1.00 91.56 81 ILE A C 1
ATOM 669 O O . ILE A 1 81 ? -5.838 -1.315 -5.841 1.00 91.56 81 ILE A O 1
ATOM 673 N N . LEU A 1 82 ? -4.355 -0.407 -7.291 1.00 89.88 82 LEU A N 1
ATOM 674 C CA . LEU A 1 82 ? -3.224 -0.241 -6.389 1.00 89.88 82 LEU A CA 1
ATOM 675 C C . LEU A 1 82 ? -3.110 1.231 -5.999 1.00 89.88 82 LEU A C 1
ATOM 677 O O . LEU A 1 82 ? -3.275 2.104 -6.847 1.00 89.88 82 LEU A O 1
ATOM 681 N N . SER A 1 83 ? -2.819 1.495 -4.728 1.00 89.44 83 SER A N 1
ATOM 682 C CA . SER A 1 83 ? -2.431 2.830 -4.263 1.00 89.44 83 SER A CA 1
ATOM 683 C C . SER A 1 83 ? -0.925 2.808 -4.020 1.00 89.44 83 SER A C 1
ATOM 685 O O . SER A 1 83 ? -0.476 2.057 -3.151 1.00 89.44 83 SER A O 1
ATOM 687 N N . LEU A 1 84 ? -0.171 3.585 -4.792 1.00 87.75 84 LEU A N 1
ATOM 688 C CA . LEU A 1 84 ? 1.291 3.609 -4.795 1.00 87.75 84 LEU A CA 1
ATOM 689 C C . LEU A 1 84 ? 1.801 4.951 -4.254 1.00 87.75 84 LEU A C 1
ATOM 691 O O . LEU A 1 84 ? 1.197 5.986 -4.526 1.00 87.75 84 LEU A O 1
ATOM 695 N N . CYS A 1 85 ? 2.892 4.926 -3.491 1.00 85.56 85 CYS A N 1
ATOM 696 C CA . CYS A 1 85 ? 3.662 6.101 -3.090 1.00 85.56 85 CYS A CA 1
ATOM 697 C C . CYS A 1 85 ? 4.879 6.223 -3.999 1.00 85.56 85 CYS A C 1
ATOM 699 O O . CYS A 1 85 ? 5.794 5.407 -3.876 1.00 85.56 85 CYS A O 1
ATOM 701 N N . ASN A 1 86 ? 4.903 7.215 -4.882 1.00 83.19 86 ASN A N 1
ATOM 702 C CA . ASN A 1 86 ? 6.055 7.444 -5.753 1.00 83.19 86 ASN A CA 1
ATOM 703 C C . ASN A 1 86 ? 7.166 8.193 -4.991 1.00 83.19 86 ASN A C 1
ATOM 705 O O . ASN A 1 86 ? 6.923 8.776 -3.932 1.00 83.19 86 ASN A O 1
ATOM 709 N N . SER A 1 87 ? 8.389 8.206 -5.532 1.00 77.31 87 SER A N 1
ATOM 710 C CA . SER A 1 87 ? 9.526 8.956 -4.960 1.00 77.31 87 SER A CA 1
ATOM 711 C C . SER A 1 87 ? 9.253 10.441 -4.768 1.00 77.31 87 SER A C 1
ATOM 713 O O . SER A 1 87 ? 9.865 11.075 -3.913 1.00 77.31 87 SER A O 1
ATOM 715 N N . ASP A 1 88 ? 8.325 10.978 -5.556 1.00 76.25 88 ASP A N 1
ATOM 716 C CA . ASP A 1 88 ? 7.944 12.388 -5.545 1.00 76.25 88 ASP A CA 1
ATOM 717 C C . ASP A 1 88 ? 7.116 12.744 -4.296 1.00 76.25 88 ASP A C 1
ATOM 719 O O . ASP A 1 88 ? 6.780 13.902 -4.069 1.00 76.25 88 ASP A O 1
ATOM 723 N N . GLY A 1 89 ? 6.786 11.748 -3.461 1.00 74.81 89 GLY A N 1
ATOM 724 C CA . GLY A 1 89 ? 6.004 11.909 -2.234 1.00 74.81 89 GLY A CA 1
ATOM 725 C C . GLY A 1 89 ? 4.495 11.966 -2.470 1.00 74.81 89 GLY A C 1
ATOM 726 O O . GLY A 1 89 ? 3.722 12.074 -1.513 1.00 74.81 89 GLY A O 1
ATOM 727 N N . GLU A 1 90 ? 4.065 11.862 -3.727 1.00 81.62 90 GLU A N 1
ATOM 728 C CA . GLU A 1 90 ? 2.661 11.835 -4.109 1.00 81.62 90 GLU A CA 1
ATOM 729 C C . GLU A 1 90 ? 2.097 10.412 -4.158 1.00 81.62 90 GLU A C 1
ATOM 731 O O . GLU A 1 90 ? 2.768 9.441 -4.523 1.00 81.62 90 GLU A O 1
ATOM 736 N N . THR A 1 91 ? 0.816 10.300 -3.799 1.00 84.56 91 THR A N 1
ATOM 737 C CA . THR A 1 91 ? 0.078 9.038 -3.877 1.00 84.56 91 THR A CA 1
ATOM 738 C C . THR A 1 91 ? -0.678 8.918 -5.198 1.00 84.56 91 THR A C 1
ATOM 740 O O . THR A 1 91 ? -1.639 9.655 -5.446 1.00 84.56 91 THR A O 1
ATOM 743 N N . GLU A 1 92 ? -0.329 7.908 -5.991 1.00 87.06 92 GLU A N 1
ATOM 744 C CA . GLU A 1 92 ? -0.976 7.572 -7.258 1.00 87.06 92 GLU A CA 1
ATOM 745 C C . GLU A 1 92 ? -1.911 6.359 -7.111 1.00 87.06 92 GLU A C 1
ATOM 747 O O . GLU A 1 92 ? -1.663 5.436 -6.332 1.00 87.06 92 GLU A O 1
ATOM 752 N N . LYS A 1 93 ? -3.007 6.330 -7.881 1.00 89.00 93 LYS A N 1
ATOM 753 C CA . LYS A 1 93 ? -3.861 5.142 -8.022 1.00 89.00 93 LYS A CA 1
ATOM 754 C C . LYS A 1 93 ? -3.639 4.498 -9.380 1.00 89.00 93 LYS A C 1
ATOM 756 O O . LYS A 1 93 ? -4.119 5.010 -10.387 1.00 89.00 93 LYS A O 1
ATOM 761 N N . ARG A 1 94 ? -3.005 3.329 -9.394 1.00 89.00 94 ARG A N 1
ATOM 762 C CA . ARG A 1 94 ? -2.743 2.567 -10.615 1.00 89.00 94 ARG A CA 1
ATOM 763 C C . ARG A 1 94 ? -3.784 1.472 -10.802 1.00 89.00 94 ARG A C 1
ATOM 765 O O . ARG A 1 94 ? -4.039 0.679 -9.896 1.00 89.00 94 ARG A O 1
ATOM 772 N N . ILE A 1 95 ? -4.400 1.422 -11.980 1.00 90.94 95 ILE A N 1
ATOM 773 C CA . ILE A 1 95 ? -5.422 0.424 -12.316 1.00 90.94 95 ILE A CA 1
ATOM 774 C C . ILE A 1 95 ? -4.811 -0.602 -13.264 1.00 90.94 95 ILE A C 1
ATOM 776 O O . ILE A 1 95 ? -4.384 -0.262 -14.361 1.00 90.94 95 ILE A O 1
ATOM 780 N N . VAL A 1 96 ? -4.816 -1.868 -12.856 1.00 90.62 96 VAL A N 1
ATOM 781 C CA . VAL A 1 96 ? -4.365 -2.993 -13.678 1.00 90.62 96 VAL A CA 1
ATOM 782 C C . VAL A 1 96 ? -5.581 -3.820 -14.081 1.00 90.62 96 VAL A C 1
ATOM 784 O O . VAL A 1 96 ? -6.215 -4.482 -13.253 1.00 90.62 96 VAL A O 1
ATOM 787 N N . ALA A 1 97 ? -5.945 -3.756 -15.359 1.00 90.38 97 ALA A N 1
ATOM 788 C CA . ALA A 1 97 ? -6.991 -4.583 -15.949 1.00 90.38 97 ALA A CA 1
ATOM 789 C C . ALA A 1 97 ? -6.485 -5.987 -16.321 1.00 90.38 97 ALA A C 1
ATOM 791 O O . ALA A 1 97 ? -5.328 -6.181 -16.681 1.00 90.38 97 ALA A O 1
ATOM 792 N N . LYS A 1 98 ? -7.390 -6.969 -16.297 1.00 86.44 98 LYS A N 1
ATOM 793 C CA . LYS A 1 98 ? -7.135 -8.356 -16.714 1.00 86.44 98 LYS A CA 1
ATOM 794 C C . LYS A 1 98 ? -6.795 -8.456 -18.206 1.00 86.44 98 LYS A C 1
ATOM 796 O O . LYS A 1 98 ? -6.093 -9.379 -18.600 1.00 86.44 98 LYS A O 1
ATOM 801 N N . SER A 1 99 ? -7.279 -7.514 -19.018 1.00 84.50 99 SER A N 1
ATOM 802 C CA . SER A 1 99 ? -6.994 -7.430 -20.457 1.00 84.50 99 SER A CA 1
ATOM 803 C C . SER A 1 99 ? -5.521 -7.184 -20.763 1.00 84.50 99 SER A C 1
ATOM 805 O O . SER A 1 99 ? -5.070 -7.572 -21.832 1.00 84.50 99 SER A O 1
ATOM 807 N N . HIS A 1 100 ? -4.760 -6.605 -19.828 1.00 80.06 100 HIS A N 1
ATOM 808 C CA . HIS A 1 100 ? -3.315 -6.471 -19.983 1.00 80.06 100 HIS A CA 1
ATOM 809 C C . HIS A 1 100 ? -2.583 -7.818 -19.839 1.00 80.06 100 HIS A C 1
ATOM 811 O O . HIS A 1 100 ? -1.380 -7.866 -19.987 1.00 80.06 100 HIS A O 1
ATOM 817 N N . GLY A 1 101 ? -3.262 -8.942 -19.589 1.00 71.44 101 GLY A N 1
ATOM 818 C CA . GLY A 1 101 ? -2.621 -10.260 -19.578 1.00 71.44 101 GLY A CA 1
ATOM 819 C C . GLY A 1 101 ? -1.693 -10.503 -18.379 1.00 71.44 101 GLY A C 1
ATOM 820 O O . GLY A 1 101 ? -1.650 -9.736 -17.414 1.00 71.44 101 GLY A O 1
ATOM 821 N N . GLU A 1 102 ? -0.996 -11.643 -18.400 1.00 67.88 102 GLU A N 1
ATOM 822 C CA . GLU A 1 102 ? -0.083 -12.050 -17.318 1.00 67.88 102 GLU A CA 1
ATOM 823 C C . GLU A 1 102 ? 1.261 -11.322 -17.372 1.00 67.88 102 GLU A C 1
ATOM 825 O O . GLU A 1 102 ? 1.806 -10.994 -16.320 1.00 67.88 102 GLU A O 1
ATOM 830 N N . GLU A 1 103 ? 1.735 -11.014 -18.580 1.00 65.62 103 GLU A N 1
ATOM 831 C CA . GLU A 1 103 ? 3.013 -10.347 -18.850 1.00 65.62 103 GLU A CA 1
ATOM 832 C C . GLU A 1 103 ? 3.069 -8.931 -18.260 1.00 65.62 103 GLU A C 1
ATOM 834 O O . GLU A 1 103 ? 4.081 -8.523 -17.702 1.00 65.62 103 GLU A O 1
ATOM 839 N N . PHE A 1 104 ? 1.941 -8.216 -18.260 1.00 63.59 104 PHE A N 1
ATOM 840 C CA . PHE A 1 104 ? 1.847 -6.857 -17.719 1.00 63.59 104 PHE A CA 1
ATOM 841 C C . PHE A 1 104 ? 1.477 -6.819 -16.228 1.00 63.59 104 PHE A C 1
ATOM 843 O O . PHE A 1 104 ? 1.080 -5.779 -15.699 1.00 63.59 104 PHE A O 1
ATOM 850 N N . GLY A 1 105 ? 1.573 -7.952 -15.527 1.00 79.88 105 GLY A N 1
ATOM 851 C CA . GLY A 1 105 ? 1.576 -7.943 -14.069 1.00 79.88 105 GLY A CA 1
ATOM 852 C C . GLY A 1 105 ? 0.222 -8.111 -13.377 1.00 79.88 105 GLY A C 1
ATOM 853 O O . GLY A 1 105 ? 0.162 -7.961 -12.160 1.00 79.88 105 GLY A O 1
ATOM 854 N N . TYR A 1 106 ? -0.871 -8.474 -14.066 1.00 87.25 106 TYR A N 1
ATOM 855 C CA . TYR A 1 106 ? -2.193 -8.615 -13.418 1.00 87.25 106 TYR A CA 1
ATOM 856 C C . TYR A 1 106 ? -2.203 -9.637 -12.266 1.00 87.25 106 TYR A C 1
ATOM 858 O O . TYR A 1 106 ? -2.807 -9.404 -11.215 1.00 87.25 106 TYR A O 1
ATOM 866 N N . ARG A 1 107 ? -1.529 -10.783 -12.438 1.00 86.00 107 ARG A N 1
ATOM 867 C CA . ARG A 1 107 ? -1.408 -11.802 -11.379 1.00 86.00 107 ARG A CA 1
ATOM 868 C C . ARG A 1 107 ? -0.567 -11.303 -10.204 1.00 86.00 107 ARG A C 1
ATOM 870 O O . ARG A 1 107 ? -0.949 -11.558 -9.063 1.00 86.00 107 ARG A O 1
ATOM 877 N N . TYR A 1 108 ? 0.513 -10.577 -10.484 1.00 88.06 108 TYR A N 1
ATOM 878 C CA . TYR A 1 108 ? 1.387 -9.987 -9.470 1.00 88.06 108 TYR A CA 1
ATOM 879 C C . TYR A 1 108 ? 0.659 -8.890 -8.686 1.00 88.06 108 TYR A C 1
ATOM 881 O O . TYR A 1 108 ? 0.559 -8.988 -7.472 1.00 88.06 108 TYR A O 1
ATOM 889 N N . ALA A 1 109 ? -0.033 -7.968 -9.360 1.00 88.00 109 ALA A N 1
ATOM 890 C CA . ALA A 1 109 ? -0.859 -6.937 -8.725 1.00 88.00 109 ALA A CA 1
ATOM 891 C C . ALA A 1 109 ? -1.979 -7.506 -7.830 1.00 88.00 109 ALA A C 1
ATOM 893 O O . ALA A 1 109 ? -2.394 -6.890 -6.854 1.00 88.00 109 ALA A O 1
ATOM 894 N N . ARG A 1 110 ? -2.516 -8.698 -8.135 1.00 88.06 110 ARG A N 1
ATOM 895 C CA . ARG A 1 110 ? -3.500 -9.366 -7.256 1.00 88.06 110 ARG A CA 1
ATOM 896 C C . ARG A 1 110 ? -2.880 -9.971 -6.001 1.00 88.06 110 ARG A C 1
ATOM 898 O O . ARG A 1 110 ? -3.606 -10.145 -5.013 1.00 88.06 110 ARG A O 1
ATOM 905 N N . LYS A 1 111 ? -1.624 -10.397 -6.106 1.00 88.62 111 LYS A N 1
ATOM 906 C CA . LYS A 1 111 ? -0.849 -11.012 -5.030 1.00 88.62 111 LYS A CA 1
ATOM 907 C C . LYS A 1 111 ? -0.109 -9.980 -4.192 1.00 88.62 111 LYS A C 1
ATOM 909 O O . LYS A 1 111 ? 0.270 -10.332 -3.089 1.00 88.62 111 LYS A O 1
ATOM 914 N N . SER A 1 112 ? 0.040 -8.757 -4.693 1.00 88.12 112 SER A N 1
ATOM 915 C CA . SER A 1 112 ? 0.848 -7.757 -4.023 1.00 88.12 112 SER A CA 1
ATOM 916 C C . SER A 1 112 ? 0.323 -7.442 -2.632 1.00 88.12 112 SER A C 1
ATOM 918 O O . SER A 1 112 ? -0.888 -7.268 -2.428 1.00 88.12 112 SER A O 1
ATOM 920 N N . GLU A 1 113 ? 1.242 -7.332 -1.694 1.00 85.81 113 GLU A N 1
ATOM 921 C CA . GLU A 1 113 ? 0.941 -7.029 -0.307 1.00 85.81 113 GLU A CA 1
ATOM 922 C C . GLU A 1 113 ? 1.228 -5.568 0.028 1.00 85.81 113 GLU A C 1
ATOM 924 O O . GLU A 1 113 ? 1.828 -4.804 -0.730 1.00 85.81 113 GLU A O 1
ATOM 929 N N . TRP A 1 114 ? 0.705 -5.143 1.174 1.00 84.19 114 TRP A N 1
ATOM 930 C CA . TRP A 1 114 ? 0.998 -3.818 1.689 1.00 84.19 114 TRP A CA 1
ATOM 931 C C . TRP A 1 114 ? 2.497 -3.702 1.991 1.00 84.19 114 TRP A C 1
ATOM 933 O O . TRP A 1 114 ? 3.060 -4.568 2.655 1.00 84.19 114 TRP A O 1
ATOM 943 N N . GLY A 1 115 ? 3.130 -2.624 1.524 1.00 78.19 115 GLY A N 1
ATOM 944 C CA . GLY A 1 115 ? 4.552 -2.375 1.740 1.00 78.19 115 GLY A CA 1
ATOM 945 C C . GLY A 1 115 ? 5.489 -2.963 0.683 1.00 78.19 115 GLY A C 1
ATOM 946 O O . GLY A 1 115 ? 6.683 -2.690 0.772 1.00 78.19 115 GLY A O 1
ATOM 947 N N . GLU A 1 116 ? 4.994 -3.691 -0.319 1.00 81.94 116 GLU A N 1
ATOM 948 C CA . GLU A 1 116 ? 5.813 -4.100 -1.469 1.00 81.94 116 GLU A CA 1
ATOM 949 C C . GLU A 1 116 ? 6.212 -2.902 -2.349 1.00 81.94 116 GLU A C 1
ATOM 951 O O . GLU A 1 116 ? 5.558 -1.850 -2.317 1.00 81.94 116 GLU A O 1
ATOM 956 N N . LEU A 1 117 ? 7.319 -3.069 -3.081 1.00 72.62 117 LEU A N 1
ATOM 957 C CA . LEU A 1 117 ? 7.860 -2.128 -4.067 1.00 72.62 117 LEU A CA 1
ATOM 958 C C . LEU A 1 117 ? 7.425 -2.537 -5.474 1.00 72.62 117 LEU A C 1
ATOM 960 O O . LEU A 1 117 ? 7.471 -3.753 -5.765 1.00 72.62 117 LEU A O 1
#

Secondary structure (DSSP, 8-state):
------SSGGGSS--B--EEEEEEPPTTHHHH-TTS---SEEEEEE-------GGG-TT--TT--PPEEEEEEEEETTEEEEEEE-TTSBEEEEEEEGGGTTTTTHHHHHHPPTT--